Protein AF-A0A835TU26-F1 (afdb_monomer_lite)

Structure (mmCIF, N/CA/C/O backbone):
data_AF-A0A835TU26-F1
#
_entry.id   AF-A0A835TU26-F1
#
loop_
_atom_site.group_PDB
_atom_site.id
_atom_site.type_symbol
_atom_site.label_atom_id
_atom_site.label_alt_id
_atom_site.label_comp_id
_atom_site.label_asym_id
_atom_site.label_entity_id
_atom_site.label_seq_id
_atom_site.pdbx_PDB_ins_code
_atom_site.Cartn_x
_atom_site.Cartn_y
_atom_site.Cartn_z
_atom_site.occupancy
_atom_site.B_iso_or_equiv
_atom_site.auth_seq_id
_atom_site.auth_comp_id
_atom_site.auth_asym_id
_atom_site.auth_atom_id
_atom_site.pdbx_PDB_model_num
ATOM 1 N N . MET A 1 1 ? 33.493 -30.243 -26.698 1.00 41.66 1 MET A N 1
ATOM 2 C CA . MET A 1 1 ? 32.830 -29.421 -27.739 1.00 41.66 1 MET A CA 1
ATOM 3 C C . MET A 1 1 ? 31.837 -28.449 -27.093 1.00 41.66 1 MET A C 1
ATOM 5 O O . MET A 1 1 ? 30.679 -28.797 -26.899 1.00 41.66 1 MET A O 1
ATOM 9 N N . ALA A 1 2 ? 32.273 -27.251 -26.690 1.00 58.66 2 ALA A N 1
ATOM 10 C CA . ALA A 1 2 ? 31.376 -26.255 -26.093 1.00 58.66 2 ALA A CA 1
ATOM 11 C C . ALA A 1 2 ? 30.561 -25.555 -27.196 1.00 58.66 2 ALA A C 1
ATOM 13 O O . ALA A 1 2 ? 31.125 -24.883 -28.060 1.00 58.66 2 ALA A O 1
ATOM 14 N N . ARG A 1 3 ? 29.232 -25.719 -27.195 1.00 65.50 3 ARG A N 1
ATOM 15 C CA . ARG A 1 3 ? 28.338 -25.015 -28.130 1.00 65.50 3 ARG A CA 1
ATOM 16 C C . ARG A 1 3 ? 28.456 -23.501 -27.908 1.00 65.50 3 ARG A C 1
ATOM 18 O O . ARG A 1 3 ? 28.085 -23.002 -26.846 1.00 65.50 3 ARG A O 1
ATOM 25 N N . LYS A 1 4 ? 28.945 -22.764 -28.913 1.00 71.00 4 LYS A N 1
ATOM 26 C CA . LYS A 1 4 ? 28.945 -21.292 -28.907 1.00 71.00 4 LYS A CA 1
ATOM 27 C C . LYS A 1 4 ? 27.489 -20.809 -28.854 1.00 71.00 4 LYS A C 1
ATOM 29 O O . LYS A 1 4 ? 26.691 -21.159 -29.721 1.00 71.00 4 LYS A O 1
ATOM 34 N N . LYS A 1 5 ? 27.121 -20.048 -27.814 1.00 73.06 5 LYS A N 1
ATOM 35 C CA . LYS A 1 5 ? 25.770 -19.475 -27.680 1.00 73.06 5 LYS A CA 1
ATOM 36 C C . LYS A 1 5 ? 25.505 -18.555 -28.875 1.00 73.06 5 LYS A C 1
ATOM 38 O O . LYS A 1 5 ? 26.261 -17.615 -29.101 1.00 73.06 5 LYS A O 1
ATOM 43 N N . LEU A 1 6 ? 24.438 -18.831 -29.626 1.00 80.38 6 LEU A N 1
ATOM 44 C CA . LEU A 1 6 ? 24.040 -18.027 -30.781 1.00 80.38 6 LEU A CA 1
ATOM 45 C C . LEU A 1 6 ? 23.721 -16.595 -30.317 1.00 80.38 6 LEU A C 1
ATOM 47 O O . LEU A 1 6 ? 22.876 -16.405 -29.438 1.00 80.38 6 LEU A O 1
ATOM 51 N N . HIS A 1 7 ? 24.399 -15.593 -30.875 1.00 80.94 7 HIS A N 1
ATOM 52 C CA . HIS A 1 7 ? 24.155 -14.192 -30.537 1.00 80.94 7 HIS A CA 1
ATOM 53 C C . HIS A 1 7 ? 22.779 -13.760 -31.071 1.00 80.94 7 HIS A C 1
ATOM 55 O O . HIS A 1 7 ? 22.515 -13.851 -32.267 1.00 80.94 7 HIS A O 1
ATOM 61 N N . ARG A 1 8 ? 21.877 -13.322 -30.179 1.00 88.25 8 ARG A N 1
ATOM 62 C CA . ARG A 1 8 ? 20.495 -12.914 -30.505 1.00 88.25 8 ARG A CA 1
ATOM 63 C C . ARG A 1 8 ? 20.279 -11.434 -30.155 1.00 88.25 8 ARG A C 1
ATOM 65 O O . ARG A 1 8 ? 19.696 -11.143 -29.106 1.00 88.25 8 ARG A O 1
ATOM 72 N N . PRO A 1 9 ? 20.734 -10.491 -30.999 1.00 90.00 9 PRO A N 1
ATOM 73 C CA . PRO A 1 9 ? 20.736 -9.062 -30.673 1.00 90.00 9 PRO A CA 1
ATOM 74 C C . PRO A 1 9 ? 19.320 -8.509 -30.460 1.00 90.00 9 PRO A C 1
ATOM 76 O O . PRO A 1 9 ? 19.082 -7.749 -29.523 1.00 90.00 9 PRO A O 1
ATOM 79 N N . ILE A 1 10 ? 18.350 -8.974 -31.255 1.00 92.38 10 ILE A N 1
ATOM 80 C CA . ILE A 1 10 ? 16.941 -8.565 -31.154 1.00 92.38 10 ILE A CA 1
ATOM 81 C C . ILE A 1 10 ? 16.341 -8.980 -29.804 1.00 92.38 10 ILE A C 1
ATOM 83 O O . ILE A 1 10 ? 15.660 -8.189 -29.158 1.00 92.38 10 ILE A O 1
ATOM 87 N N . ALA A 1 11 ? 16.631 -10.196 -29.330 1.00 92.75 11 ALA A N 1
ATOM 88 C CA . ALA A 1 11 ? 16.129 -10.675 -28.043 1.00 92.75 11 ALA A CA 1
ATOM 89 C C . ALA A 1 11 ? 16.711 -9.871 -26.868 1.00 92.75 11 ALA A C 1
ATOM 91 O O . ALA A 1 11 ? 15.988 -9.541 -25.926 1.00 92.75 11 ALA A O 1
ATOM 92 N N . ALA A 1 12 ? 17.997 -9.515 -26.940 1.00 91.19 12 ALA A N 1
ATOM 93 C CA . ALA A 1 12 ? 18.642 -8.671 -25.938 1.00 91.19 12 ALA A CA 1
ATOM 94 C C . ALA A 1 12 ? 18.047 -7.252 -25.922 1.00 91.19 12 ALA A C 1
ATOM 96 O O . ALA A 1 12 ? 17.758 -6.719 -24.849 1.00 91.19 12 ALA A O 1
ATOM 97 N N . MET A 1 13 ? 17.802 -6.665 -27.097 1.00 95.44 13 MET A N 1
ATOM 98 C CA . MET A 1 13 ? 17.157 -5.356 -27.221 1.00 95.44 13 MET A CA 1
ATOM 99 C C . MET A 1 13 ? 15.717 -5.380 -26.690 1.00 95.44 13 MET A C 1
ATOM 101 O O . MET A 1 13 ? 15.336 -4.534 -25.883 1.00 95.44 13 MET A O 1
ATOM 105 N N . ALA A 1 14 ? 14.928 -6.391 -27.066 1.00 95.75 14 ALA A N 1
ATOM 106 C CA . ALA A 1 14 ? 13.556 -6.552 -26.592 1.00 95.75 14 ALA A CA 1
ATOM 107 C C . ALA A 1 14 ? 13.482 -6.693 -25.063 1.00 95.75 14 ALA A C 1
ATOM 109 O O . ALA A 1 14 ? 12.584 -6.127 -24.438 1.00 95.75 14 ALA A O 1
ATOM 110 N N . LYS A 1 15 ? 14.440 -7.401 -24.449 1.00 94.44 15 LYS A N 1
ATOM 111 C CA . LYS A 1 15 ? 14.551 -7.503 -22.988 1.00 94.44 15 LYS A CA 1
ATOM 112 C C . LYS A 1 15 ? 14.759 -6.126 -22.346 1.00 94.44 15 LYS A C 1
ATOM 114 O O . LYS A 1 15 ? 13.978 -5.760 -21.471 1.00 94.44 15 LYS A O 1
ATOM 119 N N . LYS A 1 16 ? 15.720 -5.339 -22.845 1.00 95.44 16 LYS A N 1
ATOM 120 C CA . LYS A 1 16 ? 15.989 -3.975 -22.349 1.00 95.44 16 LYS A CA 1
ATOM 121 C C . LYS A 1 16 ? 14.758 -3.071 -22.444 1.00 95.44 16 LYS A C 1
ATOM 123 O O . LYS A 1 16 ? 14.439 -2.362 -21.495 1.00 95.44 16 LYS A O 1
ATOM 128 N N . ILE A 1 17 ? 14.036 -3.122 -23.566 1.00 95.88 17 ILE A N 1
ATOM 129 C CA . ILE A 1 17 ? 12.828 -2.306 -23.770 1.00 95.88 17 ILE A CA 1
ATOM 130 C C . ILE A 1 17 ? 11.719 -2.706 -22.787 1.00 95.88 17 ILE A C 1
ATOM 132 O O . ILE A 1 17 ? 11.074 -1.831 -22.212 1.00 95.88 17 ILE A O 1
ATOM 136 N N . ARG A 1 18 ? 11.494 -4.010 -22.566 1.00 95.06 18 ARG A N 1
ATOM 137 C CA . ARG A 1 18 ? 10.490 -4.489 -21.598 1.00 95.06 18 ARG A CA 1
ATOM 138 C C . ARG A 1 18 ? 10.826 -4.062 -20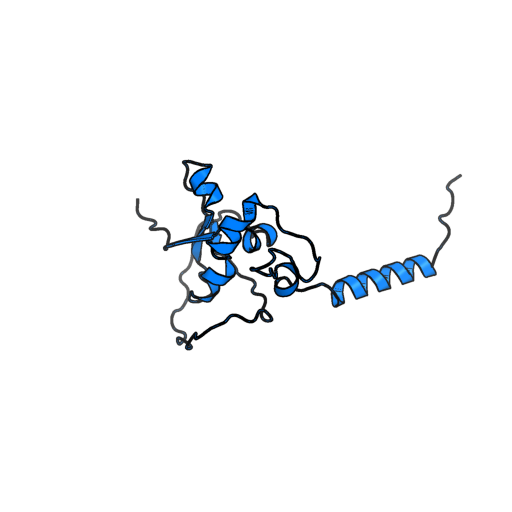.176 1.00 95.06 18 ARG A C 1
ATOM 140 O O . ARG A 1 18 ? 9.930 -3.631 -19.465 1.00 95.06 18 ARG A O 1
ATOM 147 N N . GLU A 1 19 ? 12.092 -4.151 -19.781 1.00 95.19 19 GLU A N 1
ATOM 148 C CA . GLU A 1 19 ? 12.557 -3.715 -18.459 1.00 95.19 19 GLU A CA 1
ATOM 149 C C . GLU A 1 19 ? 12.388 -2.203 -18.279 1.00 95.19 19 GLU A C 1
ATOM 151 O O . GLU A 1 19 ? 11.846 -1.761 -17.268 1.00 95.19 19 GLU A O 1
ATOM 156 N N . TYR A 1 20 ? 12.757 -1.412 -19.290 1.00 95.44 20 TYR A N 1
ATOM 157 C CA . TYR A 1 20 ? 12.562 0.036 -19.274 1.00 95.44 20 TYR A CA 1
ATOM 158 C C . TYR A 1 20 ? 11.080 0.418 -19.136 1.00 95.44 20 TYR A C 1
ATOM 160 O O . TYR A 1 20 ? 10.726 1.226 -18.275 1.00 95.44 20 TYR A O 1
ATOM 168 N N . ARG A 1 21 ? 10.199 -0.206 -19.930 1.00 94.69 21 ARG A N 1
ATOM 169 C CA . ARG A 1 21 ? 8.746 0.002 -19.828 1.00 94.69 21 ARG A CA 1
ATOM 170 C C . ARG A 1 21 ? 8.204 -0.457 -18.478 1.00 94.69 21 ARG A C 1
ATOM 172 O O . ARG A 1 21 ? 7.464 0.280 -17.852 1.00 94.69 21 ARG A O 1
ATOM 179 N N . ALA A 1 22 ? 8.633 -1.612 -17.972 1.00 91.88 22 ALA A N 1
ATOM 180 C CA . ALA A 1 22 ? 8.201 -2.114 -16.669 1.00 91.88 22 ALA A CA 1
ATOM 181 C C . ALA A 1 22 ? 8.603 -1.192 -15.506 1.00 91.88 22 ALA A C 1
ATOM 183 O O . ALA A 1 22 ? 7.883 -1.125 -14.512 1.00 91.88 22 ALA A O 1
ATOM 184 N N . LEU A 1 23 ? 9.732 -0.483 -15.614 1.00 91.12 23 LEU A N 1
ATOM 185 C CA . LEU A 1 23 ? 10.139 0.522 -14.632 1.00 91.12 23 LEU A CA 1
ATOM 186 C C . LEU A 1 23 ? 9.306 1.802 -14.743 1.00 91.12 23 LEU A C 1
ATOM 188 O O . LEU A 1 23 ? 8.886 2.338 -13.716 1.00 91.12 23 LEU A O 1
ATOM 192 N N . LYS A 1 24 ? 9.071 2.288 -15.966 1.00 90.31 24 LYS A N 1
ATOM 193 C CA . LYS A 1 24 ? 8.351 3.545 -16.215 1.00 90.31 24 LYS A CA 1
ATOM 194 C C . LYS A 1 24 ? 6.848 3.419 -15.956 1.00 90.31 24 LYS A C 1
ATOM 196 O O . LYS A 1 24 ? 6.272 4.272 -15.289 1.00 90.31 24 LYS A O 1
ATOM 201 N N . ASP A 1 25 ? 6.257 2.323 -16.414 1.00 88.50 25 ASP A N 1
ATOM 202 C CA . ASP A 1 25 ? 4.824 2.028 -16.333 1.00 88.50 25 ASP A CA 1
ATOM 203 C C . ASP A 1 25 ? 4.475 1.240 -15.060 1.00 88.50 25 ASP A C 1
ATOM 205 O O . ASP A 1 25 ? 3.399 0.648 -14.953 1.00 88.50 25 ASP A O 1
ATOM 209 N N . ARG A 1 26 ? 5.388 1.193 -14.076 1.00 86.12 26 ARG A N 1
ATOM 210 C CA . ARG A 1 26 ? 5.136 0.517 -12.804 1.00 86.12 26 ARG A CA 1
ATOM 211 C C . ARG A 1 26 ? 3.949 1.194 -12.105 1.00 86.12 26 ARG A C 1
ATOM 213 O O . ARG A 1 26 ? 4.071 2.363 -11.727 1.00 86.12 26 ARG A O 1
ATOM 220 N N . PRO A 1 27 ? 2.836 0.474 -11.866 1.00 86.94 27 PRO A N 1
ATOM 221 C CA . PRO A 1 27 ? 1.683 1.058 -11.201 1.00 86.94 27 PRO A CA 1
ATOM 222 C C . PRO A 1 27 ? 2.071 1.466 -9.777 1.00 86.94 27 PRO A C 1
ATOM 224 O O . PRO A 1 27 ? 2.815 0.750 -9.095 1.00 86.94 27 PRO A O 1
ATOM 227 N N . ARG A 1 28 ? 1.592 2.634 -9.346 1.00 85.69 28 ARG A N 1
ATOM 228 C CA . ARG A 1 28 ? 1.845 3.174 -7.999 1.00 85.69 28 ARG A CA 1
ATOM 229 C C . ARG A 1 28 ? 1.096 2.362 -6.948 1.00 85.69 28 ARG A C 1
ATOM 231 O O . ARG A 1 28 ? 0.142 1.658 -7.285 1.00 85.69 28 ARG A O 1
ATOM 238 N N . ASP A 1 29 ? 1.505 2.448 -5.689 1.00 82.62 29 ASP A N 1
ATOM 239 C CA . ASP A 1 29 ? 0.878 1.645 -4.642 1.00 82.62 29 ASP A CA 1
ATOM 240 C C . ASP A 1 29 ? -0.576 2.107 -4.415 1.00 82.62 29 ASP A C 1
ATOM 242 O O . ASP A 1 29 ? -1.468 1.260 -4.336 1.00 82.62 29 ASP A O 1
ATOM 246 N N . SER A 1 30 ? -0.869 3.408 -4.557 1.00 81.50 30 SER A N 1
ATOM 247 C CA . SER A 1 30 ? -2.252 3.929 -4.599 1.00 81.50 30 SER A CA 1
ATOM 248 C C . SER A 1 30 ? -3.153 3.223 -5.630 1.00 81.50 30 SER A C 1
ATOM 250 O O . SER A 1 30 ? -4.282 2.844 -5.320 1.00 81.50 30 SER A O 1
ATOM 252 N N . GLN A 1 31 ? -2.647 2.972 -6.841 1.00 85.12 31 GLN A N 1
ATOM 253 C CA . GLN A 1 31 ? -3.384 2.291 -7.914 1.00 85.12 31 GLN A CA 1
ATOM 254 C C . GLN A 1 31 ? -3.470 0.778 -7.691 1.00 85.12 31 GLN A C 1
ATOM 256 O O . GLN A 1 31 ? -4.507 0.159 -7.938 1.00 85.12 31 GLN A O 1
ATOM 261 N N . ARG A 1 32 ? -2.378 0.161 -7.223 1.00 84.94 32 ARG A N 1
ATOM 262 C CA . ARG A 1 32 ? -2.309 -1.287 -6.966 1.00 84.94 32 ARG A CA 1
ATOM 263 C C . ARG A 1 32 ? -3.238 -1.697 -5.834 1.00 84.94 32 ARG A C 1
ATOM 265 O O . ARG A 1 32 ? -3.848 -2.770 -5.891 1.00 84.94 32 ARG A O 1
ATOM 272 N N . PHE A 1 33 ? -3.340 -0.852 -4.815 1.00 83.38 33 PHE A N 1
ATOM 273 C CA . PHE A 1 33 ? -4.067 -1.162 -3.598 1.00 83.38 33 PHE A CA 1
ATO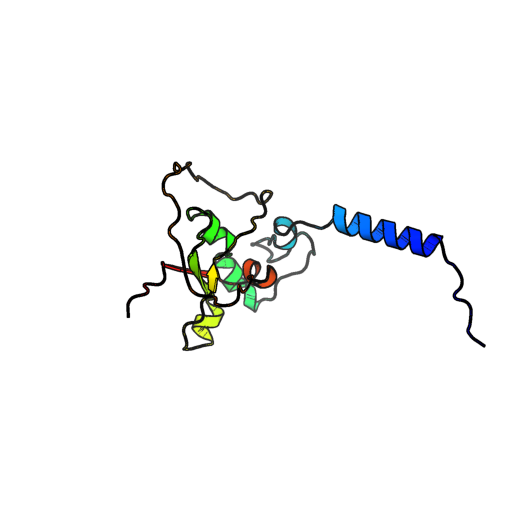M 274 C C . PHE A 1 33 ? -5.421 -0.467 -3.481 1.00 83.38 33 PHE A C 1
ATOM 276 O O . PHE A 1 33 ? -6.121 -0.687 -2.491 1.00 83.38 33 PHE A O 1
ATOM 283 N N . ALA A 1 34 ? -5.852 0.290 -4.489 1.00 86.12 34 ALA A N 1
ATOM 284 C CA . ALA A 1 34 ? -7.230 0.755 -4.596 1.00 86.12 34 ALA A CA 1
ATOM 285 C C . ALA A 1 34 ? -8.218 -0.425 -4.492 1.00 86.12 34 ALA A C 1
ATOM 287 O O . ALA A 1 34 ? -7.990 -1.512 -5.037 1.00 86.12 34 ALA A O 1
ATOM 288 N N . VAL A 1 35 ? -9.309 -0.216 -3.756 1.00 88.56 35 VAL A N 1
ATOM 289 C CA . VAL A 1 35 ? -10.390 -1.191 -3.572 1.00 88.56 35 VAL A CA 1
ATOM 290 C C . VAL A 1 35 ? -11.711 -0.453 -3.727 1.00 88.56 35 VAL A C 1
ATOM 292 O O . VAL A 1 35 ? -11.905 0.587 -3.106 1.00 88.56 35 VAL A O 1
ATOM 295 N N . ASN A 1 36 ? -12.612 -0.997 -4.542 1.00 89.38 36 ASN A N 1
ATOM 296 C CA . ASN A 1 36 ? -14.002 -0.565 -4.571 1.00 89.38 36 ASN A CA 1
ATOM 297 C C . ASN A 1 36 ? -14.755 -1.262 -3.422 1.00 89.38 36 ASN A C 1
ATOM 299 O O . ASN A 1 36 ? -14.828 -2.491 -3.397 1.00 89.38 36 ASN A O 1
ATOM 303 N N . TYR A 1 37 ? -15.295 -0.484 -2.483 1.00 86.75 37 TYR A N 1
ATOM 304 C CA . TYR A 1 37 ? -15.949 -0.978 -1.264 1.00 86.75 37 TYR A CA 1
ATOM 305 C C . TYR A 1 37 ? -17.342 -1.592 -1.492 1.00 86.75 37 TYR A C 1
ATOM 307 O O . TYR A 1 37 ? -17.794 -2.406 -0.679 1.00 86.75 37 TYR A O 1
ATOM 315 N N . GLU A 1 38 ? -18.006 -1.261 -2.600 1.00 88.81 38 GLU A N 1
ATOM 316 C CA . GLU A 1 38 ? -19.300 -1.844 -2.973 1.00 88.81 38 GLU A CA 1
ATOM 317 C C . GLU A 1 38 ? -19.105 -3.271 -3.492 1.00 88.81 38 GLU A C 1
ATOM 319 O O . GLU A 1 38 ? -19.722 -4.222 -3.016 1.00 88.81 38 GLU A O 1
ATOM 324 N N . THR A 1 39 ? -18.178 -3.434 -4.438 1.00 89.56 39 THR A N 1
ATOM 325 C CA . THR A 1 39 ? -17.965 -4.701 -5.157 1.00 89.56 39 THR A CA 1
ATOM 326 C C . THR A 1 39 ? -16.837 -5.565 -4.584 1.00 89.56 39 THR A C 1
ATOM 328 O O . THR A 1 39 ? -16.676 -6.721 -4.988 1.00 89.56 39 THR A O 1
ATOM 331 N N . MET A 1 40 ? -16.036 -5.026 -3.658 1.00 89.69 40 MET A N 1
ATOM 332 C CA . MET A 1 40 ? -14.815 -5.643 -3.113 1.00 89.69 40 MET A CA 1
ATOM 333 C C . MET A 1 40 ? -13.815 -6.072 -4.195 1.00 89.69 40 MET A C 1
ATOM 335 O O . MET A 1 40 ? -13.128 -7.095 -4.079 1.00 89.69 40 MET A O 1
ATOM 339 N N . ARG A 1 41 ? -13.736 -5.290 -5.278 1.00 90.88 41 ARG A N 1
ATOM 340 C CA . ARG A 1 41 ? -12.839 -5.518 -6.420 1.00 90.88 41 ARG A CA 1
ATOM 341 C C . ARG A 1 41 ? -11.706 -4.508 -6.450 1.00 90.88 41 ARG A C 1
ATOM 343 O O . ARG A 1 41 ? -11.882 -3.336 -6.123 1.00 90.88 41 ARG A O 1
ATOM 350 N N . ARG A 1 42 ? -10.539 -4.965 -6.904 1.00 89.50 42 ARG A N 1
ATOM 351 C CA . ARG A 1 42 ? -9.415 -4.085 -7.241 1.00 89.50 42 ARG A CA 1
ATOM 352 C C . ARG A 1 42 ? -9.599 -3.574 -8.671 1.00 89.50 42 ARG A C 1
ATOM 354 O O . ARG A 1 42 ? -9.632 -4.415 -9.564 1.00 89.50 42 ARG A O 1
ATOM 361 N N . PRO A 1 43 ? -9.673 -2.259 -8.931 1.00 89.94 43 PRO A N 1
ATOM 362 C CA . PRO A 1 43 ? -9.931 -1.739 -10.275 1.00 89.94 43 PRO A CA 1
ATOM 363 C C . PRO A 1 43 ? -8.797 -2.059 -11.261 1.00 89.94 43 PRO A C 1
ATOM 365 O O . PRO A 1 43 ? -9.059 -2.360 -12.420 1.00 89.94 43 PRO A O 1
ATOM 368 N N . LEU A 1 44 ? -7.541 -2.088 -10.799 1.00 88.94 44 LEU A N 1
ATOM 369 C CA . LEU A 1 44 ? -6.392 -2.394 -11.656 1.00 88.94 44 LEU A CA 1
ATOM 370 C C . LEU A 1 44 ? -6.384 -3.852 -12.143 1.00 88.94 44 LEU A C 1
ATOM 372 O O . LEU A 1 44 ? -6.151 -4.123 -13.313 1.00 88.94 44 LEU A O 1
ATOM 376 N N . THR A 1 45 ? -6.601 -4.810 -11.238 1.00 88.75 45 THR A N 1
ATOM 377 C CA . THR A 1 45 ? -6.508 -6.250 -11.560 1.00 88.75 45 THR A CA 1
ATOM 378 C C . THR A 1 45 ? -7.873 -6.882 -11.839 1.00 88.75 45 THR A C 1
ATOM 380 O O . THR A 1 45 ? -7.940 -8.037 -12.242 1.00 88.75 45 THR A O 1
ATOM 383 N N . GLN A 1 46 ? -8.967 -6.177 -11.546 1.00 89.50 46 GLN A N 1
ATOM 384 C CA . GLN A 1 46 ? -10.358 -6.650 -11.598 1.00 89.50 46 GLN A CA 1
ATOM 385 C C . GLN A 1 46 ? -10.662 -7.891 -10.734 1.00 89.50 46 GLN A C 1
ATOM 387 O O . GLN A 1 46 ? -11.775 -8.426 -10.759 1.00 89.50 46 GLN A O 1
ATOM 392 N N . LYS A 1 47 ? -9.701 -8.330 -9.913 1.00 90.62 47 LYS A N 1
ATOM 393 C CA . LYS A 1 47 ? -9.835 -9.455 -8.982 1.00 90.62 47 LYS A CA 1
ATOM 394 C C . LYS A 1 47 ? -10.633 -9.044 -7.747 1.00 90.62 47 LYS A C 1
ATOM 396 O O . LYS A 1 47 ? -10.468 -7.935 -7.232 1.00 90.62 47 LYS A O 1
ATOM 401 N N . ARG A 1 48 ? -11.480 -9.960 -7.274 1.00 89.88 48 ARG A N 1
ATOM 402 C CA . ARG A 1 48 ? -12.224 -9.832 -6.013 1.00 89.88 48 ARG A CA 1
ATOM 403 C C . ARG A 1 48 ? -11.335 -10.199 -4.831 1.00 89.88 48 ARG A C 1
ATOM 405 O O . ARG A 1 48 ? -10.481 -11.078 -4.944 1.00 89.88 48 ARG A O 1
ATOM 412 N N . LEU A 1 49 ? -11.545 -9.524 -3.707 1.00 89.94 49 LEU A N 1
ATOM 413 C CA . LEU A 1 49 ? -10.900 -9.872 -2.446 1.00 89.94 49 LEU A CA 1
ATOM 414 C C . LEU A 1 49 ? -11.489 -11.171 -1.870 1.00 89.94 49 LEU A C 1
ATOM 416 O O . LEU A 1 49 ? -12.675 -11.438 -2.085 1.00 89.94 49 LEU A O 1
ATOM 420 N N . PRO A 1 50 ? -10.704 -11.960 -1.112 1.00 90.88 50 PRO A N 1
ATOM 421 C CA . PRO A 1 50 ? -11.222 -13.111 -0.377 1.00 90.88 50 PRO A CA 1
ATOM 422 C C . PRO A 1 50 ? -12.321 -12.691 0.602 1.00 90.88 50 PRO A C 1
ATOM 424 O O . PRO A 1 50 ? -12.168 -11.683 1.287 1.00 90.88 50 PRO A O 1
ATOM 427 N N . VAL A 1 51 ? -13.391 -13.485 0.709 1.00 89.19 51 VAL A N 1
ATOM 428 C CA . VAL A 1 51 ? -14.583 -13.148 1.515 1.00 89.19 51 VAL A CA 1
ATOM 429 C C . VAL A 1 51 ? -14.240 -12.861 2.979 1.00 89.19 51 VAL A C 1
ATOM 431 O O . VAL A 1 51 ? -14.721 -11.883 3.537 1.00 89.19 51 VAL A O 1
ATOM 434 N N . ARG A 1 52 ? -13.326 -13.639 3.577 1.00 86.69 52 ARG A N 1
ATOM 435 C CA . ARG A 1 52 ? -12.875 -13.438 4.968 1.00 86.69 52 ARG A CA 1
ATOM 436 C C . ARG A 1 52 ? -12.242 -12.067 5.224 1.00 86.69 52 ARG A C 1
ATOM 438 O O . ARG A 1 52 ? -12.254 -11.603 6.350 1.00 86.69 52 ARG A O 1
ATOM 445 N N . ALA A 1 53 ? -11.693 -11.423 4.195 1.00 86.75 53 ALA A N 1
ATOM 446 C CA . ALA A 1 53 ? -11.064 -10.113 4.331 1.00 86.75 53 ALA A CA 1
ATOM 447 C C . ALA A 1 53 ? -12.058 -8.948 4.179 1.00 86.75 53 ALA A C 1
ATOM 449 O O . ALA A 1 53 ? -11.670 -7.801 4.374 1.00 86.75 53 ALA A O 1
ATOM 450 N N . TRP A 1 54 ? -13.315 -9.195 3.787 1.00 88.44 54 TRP A N 1
ATOM 451 C CA . TRP A 1 54 ? -14.265 -8.115 3.490 1.00 88.44 54 TRP A CA 1
ATOM 452 C C . TRP A 1 54 ? -14.656 -7.321 4.732 1.00 88.44 54 TRP A C 1
ATOM 454 O O . TRP A 1 54 ? -14.794 -6.103 4.651 1.00 88.44 54 TRP A O 1
ATOM 464 N N . GLU A 1 55 ? -14.821 -8.004 5.862 1.00 87.75 55 GLU A N 1
ATOM 465 C CA . GLU A 1 55 ? -15.186 -7.374 7.129 1.00 87.75 55 GLU A CA 1
ATOM 466 C C . GLU A 1 55 ? -14.080 -6.430 7.613 1.00 87.75 55 GLU A C 1
ATOM 468 O O . GLU A 1 55 ? -14.332 -5.252 7.861 1.00 87.75 55 GLU A O 1
ATOM 473 N N . ASP A 1 56 ? -12.833 -6.905 7.627 1.00 86.88 56 ASP A N 1
ATOM 474 C CA . ASP A 1 56 ? -11.683 -6.085 8.011 1.00 86.88 56 ASP A CA 1
ATOM 475 C C . ASP A 1 56 ? -11.472 -4.905 7.053 1.00 86.88 56 ASP A C 1
ATOM 477 O O . ASP A 1 56 ? -11.167 -3.802 7.493 1.00 86.88 56 ASP A O 1
ATOM 481 N N . VAL A 1 57 ? -11.680 -5.088 5.746 1.00 85.75 57 VAL A N 1
ATOM 482 C CA . VAL A 1 57 ? -11.525 -4.001 4.763 1.00 85.75 57 VAL A CA 1
ATOM 483 C C . VAL A 1 57 ? -12.563 -2.890 4.948 1.00 85.75 57 VAL A C 1
ATOM 485 O O . VAL A 1 57 ? -12.274 -1.745 4.600 1.00 85.75 57 VAL A O 1
ATOM 488 N N . ARG A 1 58 ? -13.756 -3.200 5.470 1.00 86.19 58 ARG A N 1
ATOM 489 C CA . ARG A 1 58 ? -14.804 -2.200 5.743 1.00 86.19 58 ARG A CA 1
ATOM 490 C C . ARG A 1 58 ? -14.618 -1.502 7.082 1.00 86.19 58 ARG A C 1
ATOM 492 O O . ARG A 1 58 ? -14.848 -0.300 7.163 1.00 86.19 58 ARG A O 1
ATOM 499 N N . ASN A 1 59 ? -14.230 -2.254 8.107 1.00 85.88 59 ASN A N 1
ATOM 500 C CA . ASN A 1 59 ? -14.261 -1.775 9.486 1.00 85.88 59 ASN A CA 1
ATOM 501 C C . ASN A 1 59 ? -12.920 -1.199 9.952 1.00 85.88 59 ASN A C 1
ATOM 503 O O . ASN A 1 59 ? -12.887 -0.365 10.856 1.00 85.88 59 ASN A O 1
ATOM 507 N N . GLU A 1 60 ? -11.811 -1.638 9.360 1.00 85.56 60 GLU A N 1
ATOM 508 C CA . GLU A 1 60 ? -10.471 -1.333 9.850 1.00 85.56 60 GLU A CA 1
ATOM 509 C C . GLU A 1 60 ? -9.742 -0.359 8.918 1.00 85.56 60 GLU A C 1
ATOM 511 O O . GLU A 1 60 ? -9.930 -0.334 7.699 1.00 85.56 60 GLU A O 1
ATOM 516 N N . ASN A 1 61 ? -8.865 0.460 9.500 1.00 82.56 61 ASN A N 1
ATOM 517 C CA . ASN A 1 61 ? -8.113 1.457 8.750 1.00 82.56 61 ASN A CA 1
ATOM 518 C C . ASN A 1 61 ? -6.797 0.884 8.208 1.00 82.56 61 ASN A C 1
ATOM 520 O O . ASN A 1 61 ? -6.098 0.111 8.869 1.00 82.56 61 ASN A O 1
ATOM 524 N N . ARG A 1 62 ? -6.408 1.345 7.014 1.00 83.50 62 ARG A N 1
ATOM 525 C CA . ARG A 1 62 ? -5.062 1.106 6.472 1.00 83.50 62 ARG A CA 1
ATOM 526 C C . ARG A 1 62 ? -4.022 1.849 7.305 1.00 83.50 62 ARG A C 1
ATOM 528 O O . ARG A 1 62 ? -4.302 2.939 7.806 1.00 83.50 62 ARG A O 1
ATOM 535 N N . LEU A 1 63 ? -2.795 1.324 7.359 1.00 83.06 63 LEU A N 1
ATOM 536 C CA . LEU A 1 63 ? -1.707 1.939 8.124 1.00 83.06 63 LEU A CA 1
ATOM 537 C C . LEU A 1 63 ? -1.510 3.407 7.734 1.00 83.06 63 LEU A C 1
ATOM 539 O O . LEU A 1 63 ? -1.558 4.286 8.584 1.00 83.06 63 LEU A O 1
ATOM 543 N N . PHE A 1 64 ? -1.371 3.691 6.438 1.00 79.25 64 PHE A N 1
ATOM 544 C CA . PHE A 1 64 ? -1.164 5.059 5.963 1.00 79.25 64 PHE A CA 1
ATOM 545 C C . PHE A 1 64 ? -2.335 5.994 6.281 1.00 79.25 64 PHE A C 1
ATOM 547 O O . PHE A 1 64 ? -2.095 7.141 6.638 1.00 79.25 64 PHE A O 1
ATOM 554 N N . ALA A 1 65 ? -3.583 5.516 6.248 1.00 81.94 65 ALA A N 1
ATOM 555 C CA . ALA A 1 65 ? -4.739 6.334 6.623 1.00 81.94 65 ALA A CA 1
ATOM 556 C C . ALA A 1 65 ? -4.687 6.771 8.101 1.00 81.94 65 ALA A C 1
ATOM 558 O O . ALA A 1 65 ? -5.093 7.887 8.428 1.00 81.94 65 ALA A O 1
ATOM 559 N N . LEU A 1 66 ? -4.137 5.927 8.984 1.00 83.31 66 LEU A N 1
ATOM 560 C CA . LEU A 1 66 ? -3.887 6.271 10.387 1.00 83.31 66 LEU A CA 1
ATOM 561 C C . LEU A 1 66 ? -2.705 7.234 10.541 1.00 83.31 66 LEU A C 1
ATOM 563 O O . LEU A 1 66 ? -2.790 8.204 11.294 1.00 83.31 66 LEU A O 1
ATOM 567 N N . LEU A 1 67 ? -1.610 6.984 9.820 1.00 84.06 67 LEU A N 1
ATOM 568 C CA . LEU A 1 67 ? -0.383 7.775 9.932 1.00 84.06 67 LEU A CA 1
ATOM 569 C C . LEU A 1 67 ? -0.519 9.179 9.339 1.00 84.06 67 LEU A C 1
ATOM 571 O O . LEU A 1 67 ? 0.043 10.114 9.901 1.00 84.06 67 LEU A O 1
ATOM 575 N N . CYS A 1 68 ? -1.290 9.362 8.264 1.00 82.31 68 CYS A N 1
ATOM 576 C CA . CYS A 1 68 ? -1.512 10.676 7.646 1.00 82.31 68 CYS A CA 1
ATOM 577 C C . CYS A 1 68 ? -2.179 11.686 8.592 1.00 82.31 68 CYS A C 1
ATOM 579 O O . CYS A 1 68 ? -2.020 12.888 8.408 1.00 82.31 68 CYS A O 1
ATOM 581 N N . ARG A 1 69 ? -2.908 11.214 9.611 1.00 82.50 69 ARG A N 1
ATOM 582 C CA . ARG A 1 69 ? -3.549 12.075 10.618 1.00 82.50 69 ARG A CA 1
ATOM 583 C C . ARG A 1 69 ? -2.596 12.500 11.740 1.00 82.50 69 ARG A C 1
ATOM 585 O O . ARG A 1 69 ? -2.968 13.327 12.565 1.00 82.50 69 ARG A O 1
ATOM 592 N N . GLN A 1 70 ? -1.396 11.9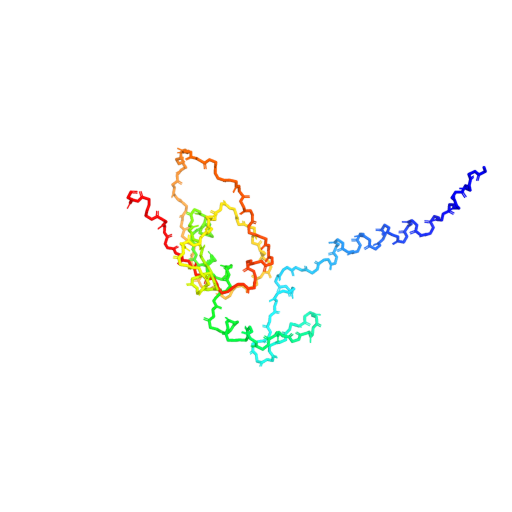24 11.804 1.00 82.94 70 GLN A N 1
ATOM 593 C CA . GLN A 1 70 ? -0.419 12.170 12.862 1.00 82.94 70 GLN A CA 1
ATOM 594 C C . GLN A 1 70 ? 0.687 13.131 12.395 1.00 82.94 70 GLN A C 1
ATOM 596 O O . GLN A 1 70 ? 1.110 13.076 11.235 1.00 82.94 70 GLN A O 1
ATOM 601 N N . PRO A 1 71 ? 1.251 13.956 13.297 1.00 81.00 71 PRO A N 1
ATOM 602 C CA . PRO A 1 71 ? 2.432 14.754 12.988 1.00 81.00 71 PRO A CA 1
ATOM 603 C C . PRO A 1 71 ? 3.596 13.862 12.537 1.00 81.00 71 PRO A C 1
ATOM 605 O O . PRO A 1 71 ? 3.855 12.817 13.139 1.00 81.00 71 PRO A O 1
ATOM 608 N N . ARG A 1 72 ? 4.313 14.275 11.482 1.00 79.38 72 ARG A N 1
ATOM 609 C CA . ARG A 1 72 ? 5.467 13.540 10.918 1.00 79.38 72 ARG A CA 1
ATOM 610 C C . ARG A 1 72 ? 5.159 12.062 10.608 1.00 79.38 72 ARG A C 1
ATOM 612 O O . ARG A 1 72 ? 6.020 11.207 10.796 1.00 79.38 72 ARG A O 1
ATOM 619 N N . PHE A 1 73 ? 3.935 11.754 10.166 1.00 79.50 73 PHE A N 1
ATOM 620 C CA . PHE A 1 73 ? 3.472 10.390 9.865 1.00 79.50 73 PHE A CA 1
ATOM 621 C C . PHE A 1 73 ? 3.632 9.393 11.026 1.00 79.50 73 PHE A C 1
ATOM 623 O O . PHE A 1 73 ? 3.797 8.195 10.801 1.00 79.50 73 PHE A O 1
ATOM 630 N N . GLY A 1 74 ? 3.620 9.872 12.275 1.00 79.50 74 GLY A N 1
ATOM 631 C CA . GLY A 1 74 ? 3.716 9.008 13.452 1.00 79.50 74 GLY A CA 1
ATOM 632 C C . GLY A 1 74 ? 5.063 8.295 13.615 1.00 79.50 74 GLY A C 1
ATOM 633 O O . GLY A 1 74 ? 5.112 7.252 14.264 1.00 79.50 74 GLY A O 1
ATOM 634 N N . VAL A 1 75 ? 6.155 8.826 13.050 1.00 84.38 75 VAL A N 1
ATOM 635 C CA . VAL A 1 75 ? 7.512 8.311 13.312 1.00 84.38 75 VAL A CA 1
ATOM 636 C C . VAL A 1 75 ? 7.793 8.326 14.821 1.00 84.38 75 VAL A C 1
ATOM 638 O O . VAL A 1 75 ? 7.539 9.320 15.498 1.00 84.38 75 VAL A O 1
ATOM 641 N N . GLY A 1 76 ? 8.295 7.208 15.344 1.00 83.19 76 GLY A N 1
ATOM 642 C CA . GLY A 1 76 ? 8.527 6.947 16.766 1.00 83.19 76 GLY A CA 1
ATOM 643 C C . GLY A 1 76 ? 7.353 6.284 17.492 1.00 83.19 76 GLY A C 1
ATOM 644 O O . GLY A 1 76 ? 7.511 5.881 18.641 1.00 83.19 76 GLY A O 1
ATOM 645 N N . ARG A 1 77 ? 6.184 6.138 16.853 1.00 83.81 77 ARG A N 1
ATOM 646 C CA . ARG A 1 77 ? 5.024 5.462 17.457 1.00 83.81 77 ARG A CA 1
ATOM 647 C C . ARG A 1 77 ? 5.028 3.962 17.210 1.00 83.81 77 ARG A C 1
ATOM 649 O O . ARG A 1 77 ? 5.656 3.473 16.267 1.00 83.81 77 ARG A O 1
ATOM 656 N N . THR A 1 78 ? 4.280 3.254 18.052 1.00 85.69 78 THR A N 1
ATOM 657 C CA . THR A 1 78 ? 4.047 1.821 17.907 1.00 85.69 78 THR A CA 1
ATOM 658 C C . THR A 1 78 ? 2.737 1.545 17.177 1.00 85.69 78 THR A C 1
ATOM 660 O O . THR A 1 78 ? 1.722 2.214 17.369 1.00 85.69 78 THR A O 1
ATOM 663 N N . VAL A 1 79 ? 2.749 0.551 16.300 1.00 85.06 79 VAL A N 1
ATOM 664 C CA . VAL A 1 79 ? 1.555 0.075 15.600 1.00 85.06 79 VAL A CA 1
ATOM 665 C C . VAL A 1 79 ? 1.421 -1.426 15.768 1.00 85.06 79 VAL A C 1
ATOM 667 O O . VAL A 1 79 ? 2.410 -2.156 15.767 1.00 85.06 79 VAL A O 1
ATOM 670 N N . THR A 1 80 ? 0.186 -1.886 15.904 1.00 85.50 80 THR A N 1
ATOM 671 C CA . THR A 1 80 ? -0.154 -3.305 16.000 1.00 85.50 80 THR A CA 1
ATOM 672 C C . THR A 1 80 ? -1.199 -3.675 14.952 1.00 85.50 80 THR A C 1
ATOM 674 O O . THR A 1 80 ? -1.781 -2.808 14.288 1.00 85.50 80 THR A O 1
ATOM 677 N N . ARG A 1 81 ? -1.437 -4.975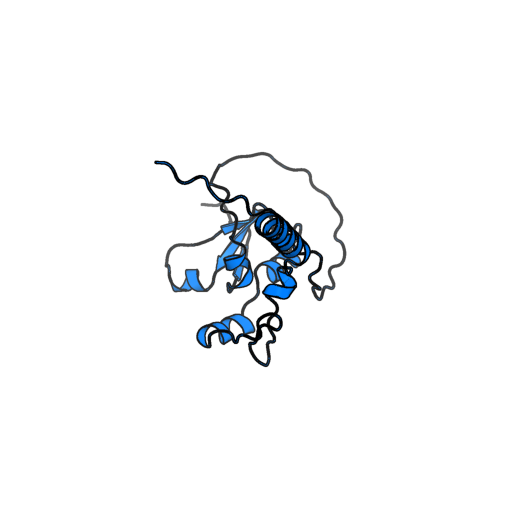 14.788 1.00 82.88 81 ARG A N 1
ATOM 678 C CA . ARG A 1 81 ? -2.464 -5.519 13.899 1.00 82.88 81 ARG A CA 1
ATOM 679 C C . ARG A 1 81 ? -3.503 -6.255 14.720 1.00 82.88 81 ARG A C 1
ATOM 681 O O . ARG A 1 81 ? -3.158 -7.042 15.597 1.00 82.88 81 ARG A O 1
ATOM 688 N N . LYS A 1 82 ? -4.774 -6.082 14.361 1.00 83.81 82 LYS A N 1
ATOM 689 C CA . LYS A 1 82 ? -5.884 -6.829 14.975 1.00 83.81 82 LYS A CA 1
ATOM 690 C C . LYS A 1 82 ? -5.663 -8.341 14.916 1.00 83.81 82 LYS A C 1
ATOM 692 O O . LYS A 1 82 ? -5.883 -9.023 15.904 1.00 83.81 82 LYS A O 1
ATOM 697 N N . SER A 1 83 ? -5.158 -8.847 13.790 1.00 82.12 83 SER A N 1
ATOM 698 C CA . SER A 1 83 ? -4.869 -10.274 13.627 1.00 82.12 83 SER A CA 1
ATOM 699 C C . SER A 1 83 ? -3.847 -10.801 14.634 1.00 82.12 83 SER A C 1
ATOM 701 O O . SER A 1 83 ? -3.917 -11.966 14.987 1.00 82.12 83 SER A O 1
ATOM 703 N N . TRP A 1 84 ? -2.894 -9.976 15.083 1.00 83.94 84 TRP A N 1
ATOM 704 C CA . TRP A 1 84 ? -1.914 -10.397 16.089 1.00 83.94 84 TRP A CA 1
ATOM 705 C C . TRP A 1 84 ? -2.493 -10.367 17.488 1.00 83.94 84 TRP A C 1
ATOM 707 O O . TRP A 1 84 ? -2.288 -11.320 18.220 1.00 83.94 84 TRP A O 1
ATOM 717 N N . LEU A 1 85 ? -3.286 -9.342 17.805 1.00 83.75 85 LEU A N 1
ATOM 718 C CA . LEU A 1 85 ? -4.004 -9.269 19.078 1.00 83.75 85 LEU A CA 1
ATOM 719 C C . LEU A 1 85 ? -4.940 -10.463 19.299 1.00 83.75 85 LEU A C 1
ATOM 721 O O . LEU A 1 85 ? -5.258 -10.784 20.432 1.00 83.75 85 LEU A O 1
ATOM 725 N N . TRP A 1 86 ? -5.434 -11.079 18.222 1.00 81.69 86 TRP A N 1
ATOM 726 C CA . TRP A 1 86 ? -6.310 -12.250 18.302 1.00 81.69 86 TRP A CA 1
ATOM 727 C C . TRP A 1 86 ? -5.565 -13.583 18.236 1.00 81.69 86 TRP A C 1
ATOM 729 O O . TRP A 1 86 ? -6.118 -14.598 18.640 1.00 81.69 86 TRP A O 1
ATOM 739 N N . ALA A 1 87 ? -4.354 -13.605 17.674 1.00 83.31 87 ALA A N 1
ATOM 740 C CA . ALA A 1 87 ? -3.597 -14.836 17.455 1.00 83.31 87 ALA A CA 1
ATOM 741 C C . ALA A 1 87 ? -2.538 -15.096 18.531 1.00 83.31 87 ALA A C 1
ATOM 743 O O . ALA A 1 87 ? -2.112 -16.238 18.692 1.00 83.31 87 ALA A O 1
ATOM 744 N N . HIS A 1 88 ? -2.077 -14.049 19.213 1.00 80.69 88 HIS A N 1
ATOM 745 C CA . HIS A 1 88 ? -0.978 -14.118 20.163 1.00 80.69 88 HIS A CA 1
ATOM 746 C C . HIS A 1 88 ? -1.343 -13.369 21.443 1.00 80.69 88 HIS A C 1
ATOM 748 O O . HIS A 1 88 ? -1.821 -12.237 21.382 1.00 80.69 88 HIS A O 1
ATOM 754 N N . ASP A 1 89 ? -1.058 -13.992 22.585 1.00 77.12 89 ASP A N 1
ATOM 755 C CA . ASP A 1 89 ? -1.223 -13.376 23.905 1.00 77.12 89 ASP A CA 1
ATOM 756 C C . ASP A 1 89 ? -0.106 -12.359 24.205 1.00 77.12 89 ASP A C 1
ATOM 758 O O . ASP A 1 89 ? -0.290 -11.414 24.972 1.00 77.12 89 ASP A O 1
ATOM 762 N N . GLU A 1 90 ? 1.060 -12.518 23.568 1.00 81.19 90 GLU A N 1
ATOM 763 C CA . GLU A 1 90 ? 2.193 -11.604 23.709 1.00 81.19 90 GLU A CA 1
ATOM 764 C C . GLU A 1 90 ? 2.019 -10.325 22.868 1.00 81.19 90 GLU A C 1
ATOM 766 O O . GLU A 1 90 ? 1.564 -10.376 21.715 1.00 81.19 90 GLU A O 1
ATOM 771 N N . PRO A 1 91 ? 2.432 -9.152 23.392 1.00 77.19 91 PRO A N 1
ATOM 772 C CA . PRO A 1 91 ? 2.250 -7.879 22.709 1.00 77.19 91 PRO A CA 1
ATOM 773 C C . PRO A 1 91 ? 3.132 -7.782 21.456 1.00 77.19 91 PRO A C 1
ATOM 775 O O . PRO A 1 91 ? 4.307 -7.427 21.510 1.00 77.19 91 PRO A O 1
ATOM 778 N N . CYS A 1 92 ? 2.535 -8.032 20.292 1.00 81.06 92 CYS A N 1
ATOM 779 C CA . CYS A 1 92 ? 3.188 -7.870 18.995 1.00 81.06 92 CYS A CA 1
ATOM 780 C C . CYS A 1 92 ? 2.986 -6.443 18.460 1.00 81.06 92 CYS A C 1
ATOM 782 O O . CYS A 1 92 ? 1.874 -6.056 18.076 1.00 81.06 92 CYS A O 1
ATOM 784 N N . TYR A 1 93 ? 4.060 -5.659 18.381 1.00 82.38 93 TYR A N 1
ATOM 785 C CA . TYR A 1 93 ? 4.026 -4.287 17.869 1.00 82.38 93 TYR A CA 1
ATOM 786 C C . TYR A 1 93 ? 5.252 -3.951 17.025 1.00 82.38 93 TYR A C 1
ATOM 788 O O . TYR A 1 93 ? 6.288 -4.608 17.080 1.00 82.38 93 TYR A O 1
ATOM 796 N N . TRP A 1 94 ? 5.110 -2.918 16.201 1.00 84.19 94 TRP A N 1
ATOM 797 C CA . TRP A 1 94 ? 6.164 -2.400 15.339 1.00 84.19 94 TRP A CA 1
ATOM 798 C C . TRP A 1 94 ? 6.402 -0.934 15.655 1.00 84.19 94 TRP A C 1
ATOM 800 O O . TRP A 1 94 ? 5.447 -0.167 15.755 1.00 84.19 94 TRP A O 1
ATOM 810 N N . VAL A 1 95 ? 7.668 -0.532 15.772 1.00 85.25 95 VAL A N 1
ATOM 811 C CA . VAL A 1 95 ? 8.055 0.873 15.948 1.00 85.25 95 VAL A CA 1
ATOM 812 C C . VAL A 1 95 ? 8.313 1.501 14.583 1.00 85.25 95 VAL A C 1
ATOM 814 O O . VAL A 1 95 ? 9.124 1.011 13.794 1.00 85.25 95 VAL A O 1
ATOM 817 N N . ILE A 1 96 ? 7.639 2.611 14.296 1.00 83.38 96 ILE A N 1
ATOM 818 C CA . ILE A 1 96 ? 7.783 3.306 13.017 1.00 83.38 96 ILE A CA 1
ATOM 819 C C . ILE A 1 96 ? 9.059 4.143 13.034 1.00 83.38 96 ILE A C 1
ATOM 821 O O . ILE A 1 96 ? 9.148 5.140 13.740 1.00 83.38 96 ILE A O 1
ATOM 825 N N . THR A 1 97 ? 10.037 3.787 12.208 1.00 82.75 97 THR A N 1
ATOM 826 C CA . THR A 1 97 ? 11.307 4.529 12.098 1.00 82.75 97 THR A CA 1
ATOM 827 C C . THR A 1 97 ? 11.358 5.434 10.873 1.00 82.75 97 THR A C 1
ATOM 829 O O . THR A 1 97 ? 11.896 6.538 10.926 1.00 82.75 97 THR A O 1
ATOM 832 N N . LYS A 1 98 ? 10.786 4.987 9.752 1.00 81.81 98 LYS A N 1
ATOM 833 C CA . LYS A 1 98 ? 10.767 5.725 8.489 1.00 81.81 98 LYS A CA 1
ATOM 834 C C . LYS A 1 98 ? 9.508 5.396 7.705 1.00 81.81 98 LYS A C 1
ATOM 836 O O . LYS A 1 98 ? 9.153 4.231 7.557 1.00 81.81 98 LYS A O 1
ATOM 841 N N . VAL A 1 99 ? 8.884 6.426 7.143 1.00 80.31 99 VAL A N 1
ATOM 842 C CA . VAL A 1 99 ? 7.693 6.300 6.299 1.00 80.31 99 VAL A CA 1
ATOM 843 C C . VAL A 1 99 ? 8.014 6.856 4.917 1.00 80.31 99 VAL A C 1
ATOM 845 O O . VAL A 1 99 ? 8.528 7.967 4.792 1.00 80.31 99 VAL A O 1
ATOM 848 N N . LYS A 1 100 ? 7.730 6.077 3.871 1.00 82.00 100 LYS A N 1
ATOM 849 C CA . LYS A 1 100 ? 7.769 6.537 2.480 1.00 82.00 100 LYS A CA 1
ATOM 850 C C . LYS A 1 100 ? 6.334 6.575 1.969 1.00 82.00 100 LYS A C 1
ATOM 852 O O . LYS A 1 100 ? 5.749 5.521 1.757 1.00 82.00 100 LYS A O 1
ATOM 857 N N . ALA A 1 101 ? 5.779 7.775 1.835 1.00 77.75 101 ALA A N 1
ATOM 858 C CA . ALA A 1 101 ? 4.401 7.970 1.406 1.00 77.75 101 ALA A CA 1
ATOM 859 C C . ALA A 1 101 ? 4.292 8.092 -0.120 1.00 77.75 101 ALA A C 1
ATOM 861 O O . ALA A 1 101 ? 5.151 8.689 -0.779 1.00 77.75 101 ALA A O 1
ATOM 862 N N . ASP A 1 102 ? 3.196 7.564 -0.656 1.00 78.88 102 ASP A N 1
ATOM 863 C CA . ASP A 1 102 ? 2.771 7.790 -2.032 1.00 78.88 102 ASP A CA 1
ATOM 864 C C . ASP A 1 102 ? 2.081 9.154 -2.129 1.00 78.88 102 ASP A C 1
ATOM 866 O O . ASP A 1 102 ? 0.915 9.318 -1.788 1.00 78.88 102 ASP A O 1
ATOM 870 N N . TYR A 1 103 ? 2.813 10.152 -2.617 1.00 70.31 103 TYR A N 1
ATOM 871 C CA . TYR A 1 103 ? 2.358 11.545 -2.715 1.00 70.31 103 TYR A CA 1
ATOM 872 C C . TYR A 1 103 ? 1.258 11.785 -3.769 1.00 70.31 103 TYR A C 1
ATOM 874 O O . TYR A 1 103 ? 0.684 12.864 -3.817 1.00 70.31 103 TYR A O 1
ATOM 882 N N . MET A 1 104 ? 0.977 10.797 -4.623 1.00 66.12 104 MET A N 1
ATOM 883 C CA . MET A 1 104 ? -0.108 10.828 -5.618 1.00 66.12 104 MET A CA 1
ATOM 884 C C . MET A 1 104 ? -1.398 10.173 -5.103 1.00 66.12 104 MET A C 1
ATOM 886 O O . MET A 1 104 ? -2.354 10.028 -5.859 1.00 66.12 104 MET A O 1
ATOM 890 N N . ALA A 1 105 ? -1.422 9.705 -3.853 1.00 69.56 105 ALA A N 1
ATOM 891 C CA . ALA A 1 105 ? -2.655 9.254 -3.230 1.00 69.56 105 ALA A CA 1
ATOM 892 C C . ALA A 1 105 ? -3.470 10.484 -2.806 1.00 69.56 105 ALA A C 1
ATOM 894 O O . ALA A 1 105 ? -3.037 11.248 -1.945 1.00 69.56 105 ALA A O 1
ATOM 895 N N . GLU A 1 106 ? -4.649 10.669 -3.394 1.00 61.97 106 GLU A N 1
ATOM 896 C CA . GLU A 1 106 ? -5.621 11.628 -2.876 1.00 61.97 106 GLU A CA 1
ATOM 897 C C . GLU A 1 106 ? -6.115 11.123 -1.517 1.00 61.97 106 GLU A C 1
ATOM 899 O O . GLU A 1 106 ? -6.772 10.086 -1.408 1.00 61.97 106 GLU A O 1
ATOM 904 N N . VAL A 1 107 ? -5.746 11.834 -0.453 1.00 57.94 107 VAL A N 1
ATOM 905 C CA . VAL A 1 107 ? -6.316 11.638 0.879 1.00 57.94 107 VAL A CA 1
ATOM 906 C C . VAL A 1 107 ? -7.394 12.708 1.040 1.00 57.94 107 VAL A C 1
ATOM 908 O O . VAL A 1 107 ? -7.079 13.882 0.846 1.00 57.94 107 VAL A O 1
ATOM 911 N N . PRO A 1 108 ? -8.642 12.378 1.414 1.00 42.47 108 PRO A N 1
ATOM 912 C CA . PRO A 1 108 ? -9.585 13.392 1.860 1.00 42.47 108 PRO A CA 1
ATOM 913 C C . PRO A 1 108 ? -9.039 13.962 3.174 1.00 42.47 108 PRO A C 1
ATOM 915 O O . PRO A 1 108 ? -9.112 13.320 4.223 1.00 42.47 108 PRO A O 1
ATOM 918 N N . VAL A 1 109 ? -8.414 15.134 3.114 1.00 41.31 109 VAL A N 1
ATOM 919 C CA . VAL A 1 109 ? -7.940 15.874 4.285 1.00 41.31 109 VAL A CA 1
ATOM 920 C C . VAL A 1 109 ? -8.713 17.175 4.419 1.00 41.31 109 VAL A C 1
ATOM 922 O O . VAL A 1 109 ? -8.827 17.927 3.456 1.00 41.31 109 VAL A O 1
ATOM 925 N N . PRO A 1 110 ? -9.061 17.538 5.658 1.00 39.03 110 PRO A N 1
ATOM 926 C CA . PRO A 1 110 ? -8.807 18.868 6.155 1.00 39.03 110 PRO A CA 1
ATOM 927 C C . PRO A 1 110 ? -7.666 18.755 7.174 1.00 39.03 110 PRO A C 1
ATOM 929 O O . PRO A 1 110 ? -7.892 18.627 8.374 1.00 39.03 110 PRO A O 1
ATOM 932 N N . CYS A 1 111 ? -6.417 18.773 6.711 1.00 34.09 111 CYS A N 1
ATOM 933 C CA . CYS A 1 111 ? -5.262 18.946 7.587 1.00 34.09 111 CYS A CA 1
ATOM 934 C C . CYS A 1 111 ? -4.753 20.375 7.412 1.00 34.09 111 CYS A C 1
ATOM 936 O O . CYS A 1 111 ? -4.039 20.688 6.463 1.00 34.09 111 CYS A O 1
ATOM 938 N N . ARG A 1 112 ? -5.161 21.242 8.346 1.00 31.48 112 ARG A N 1
ATOM 939 C CA . ARG A 1 112 ? -4.535 22.547 8.594 1.00 31.48 112 ARG A CA 1
ATOM 940 C C . ARG A 1 112 ? -3.037 22.346 8.888 1.00 31.48 112 ARG A C 1
ATOM 942 O O . ARG A 1 112 ? -2.696 21.401 9.602 1.00 31.48 112 ARG A O 1
ATOM 949 N N . PRO A 1 113 ? -2.148 23.22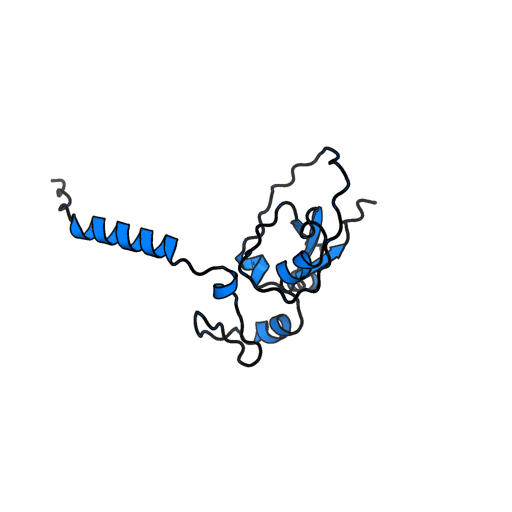5 8.401 1.00 38.72 113 PRO A N 1
ATOM 950 C CA . PRO A 1 113 ? -0.724 23.130 8.694 1.00 38.72 113 PRO A CA 1
ATOM 951 C C . PRO A 1 113 ? -0.451 23.511 10.157 1.00 38.72 113 PRO A C 1
ATOM 953 O O . PRO A 1 113 ? -0.790 24.610 10.590 1.00 38.72 113 PRO A O 1
ATOM 956 N N . ALA A 1 114 ? 0.174 22.608 10.917 1.00 35.00 114 ALA A N 1
ATOM 957 C CA . ALA A 1 114 ? 0.783 22.925 12.207 1.00 35.00 114 ALA A CA 1
ATOM 958 C C . ALA A 1 114 ? 2.269 23.261 11.995 1.00 35.00 114 ALA A C 1
ATOM 960 O O . ALA A 1 114 ? 2.986 22.530 11.308 1.00 35.00 114 ALA A O 1
ATOM 961 N N . ALA A 1 115 ? 2.695 24.393 12.557 1.00 31.94 115 ALA A N 1
ATOM 962 C CA . ALA A 1 115 ? 4.018 24.996 12.407 1.00 31.94 115 ALA A CA 1
ATOM 963 C C . ALA A 1 115 ? 5.171 24.113 12.946 1.00 31.94 115 ALA A C 1
ATOM 965 O O . ALA A 1 115 ? 4.953 23.293 13.842 1.00 31.94 115 ALA A O 1
ATOM 966 N N . PRO A 1 116 ? 6.411 24.277 12.439 1.00 42.47 116 PRO A N 1
ATOM 967 C CA . PRO A 1 116 ? 7.554 23.481 12.868 1.00 42.47 116 PRO A CA 1
ATOM 968 C C . PRO A 1 116 ? 8.225 24.080 14.115 1.00 42.47 116 PRO A C 1
ATOM 970 O O . PRO A 1 116 ? 8.613 25.243 14.124 1.00 42.47 116 PRO A O 1
ATOM 973 N N . GLY A 1 117 ? 8.439 23.264 15.147 1.00 31.59 117 GLY A N 1
ATOM 974 C CA . GLY A 1 117 ? 9.287 23.613 16.287 1.00 31.59 117 GLY A CA 1
ATOM 975 C C . GLY A 1 117 ? 9.732 22.368 17.053 1.00 31.59 117 GLY A C 1
ATOM 976 O O . GLY A 1 117 ? 8.894 21.568 17.461 1.00 31.59 117 GLY A O 1
ATOM 977 N N . GLY A 1 118 ? 11.046 22.193 17.229 1.00 29.92 118 GLY A N 1
ATOM 978 C CA . GLY A 1 118 ? 11.629 21.221 18.165 1.00 29.92 118 GLY A CA 1
ATOM 979 C C . GLY A 1 118 ? 12.725 20.326 17.577 1.00 29.92 118 GLY A C 1
ATOM 980 O O . GLY A 1 118 ? 12.440 19.384 16.838 1.00 29.92 118 GLY A O 1
ATOM 981 N N . ALA A 1 119 ? 13.973 20.633 17.943 1.00 30.67 119 ALA A N 1
ATOM 982 C CA . ALA A 1 119 ? 15.222 19.945 17.597 1.00 30.67 119 ALA A CA 1
ATOM 983 C C . ALA A 1 119 ? 15.315 18.488 18.132 1.00 30.67 119 ALA A C 1
ATOM 985 O O . ALA A 1 119 ? 14.575 18.127 19.048 1.00 30.67 119 ALA A O 1
ATOM 986 N N . PRO A 1 120 ? 16.209 17.634 17.585 1.00 37.22 120 PRO A N 1
ATOM 987 C CA . PRO A 1 120 ? 16.286 16.216 17.948 1.00 37.22 120 PRO A CA 1
ATOM 988 C C . PRO A 1 120 ? 17.207 15.935 19.151 1.00 37.22 120 PRO A C 1
ATOM 990 O O . PRO A 1 120 ? 18.347 16.394 19.190 1.00 37.22 120 PRO A O 1
ATOM 993 N N . ALA A 1 121 ? 16.746 15.094 20.082 1.00 29.86 121 ALA A N 1
ATOM 994 C CA . ALA A 1 121 ? 17.571 14.470 21.121 1.00 29.86 121 ALA A CA 1
ATOM 995 C C . ALA A 1 121 ? 18.113 13.098 20.656 1.00 29.86 121 ALA A C 1
ATOM 997 O O . ALA A 1 121 ? 17.465 12.386 19.886 1.00 29.86 121 ALA A O 1
ATOM 998 N N . ARG A 1 122 ? 19.329 12.754 21.102 1.00 31.52 122 ARG A N 1
ATOM 999 C CA . ARG A 1 122 ? 20.136 11.589 20.690 1.00 31.52 122 ARG A CA 1
ATOM 1000 C C . ARG A 1 122 ? 19.919 10.346 21.580 1.00 31.52 122 ARG A C 1
ATOM 1002 O O . ARG A 1 122 ? 20.073 10.469 22.784 1.00 31.52 122 ARG A O 1
ATOM 1009 N N . HIS A 1 123 ? 19.768 9.187 20.911 1.00 34.56 123 HIS A N 1
ATOM 1010 C CA . HIS A 1 123 ? 20.225 7.803 21.234 1.00 34.56 123 HIS A CA 1
ATOM 1011 C C . HIS A 1 123 ? 19.762 7.094 22.536 1.00 34.56 123 HIS A C 1
ATOM 1013 O O . HIS A 1 123 ? 19.315 7.773 23.448 1.00 34.56 123 HIS A O 1
ATOM 1019 N N . PRO A 1 124 ? 19.944 5.750 22.701 1.00 55.56 124 PRO A N 1
ATOM 1020 C CA . PRO A 1 124 ? 20.274 4.655 21.758 1.00 55.56 124 PRO A CA 1
ATOM 1021 C C . PRO A 1 124 ? 19.314 3.431 21.852 1.00 55.56 124 PRO A C 1
ATOM 1023 O O . PRO A 1 124 ? 18.573 3.291 22.811 1.00 55.56 124 PRO A O 1
ATOM 1026 N N . ALA A 1 125 ? 19.366 2.523 20.867 1.00 28.00 125 ALA A N 1
ATOM 1027 C CA . ALA A 1 125 ? 19.318 1.051 21.013 1.00 28.00 125 ALA A CA 1
ATOM 1028 C C . ALA A 1 125 ? 18.950 0.425 19.661 1.00 28.00 125 ALA A C 1
ATOM 1030 O O . ALA A 1 125 ? 17.844 0.577 19.142 1.00 28.00 125 ALA A O 1
ATOM 1031 N N . ALA A 1 126 ? 19.921 -0.263 19.069 1.00 33.25 126 ALA A N 1
ATOM 1032 C CA . ALA A 1 126 ? 19.751 -1.014 17.842 1.00 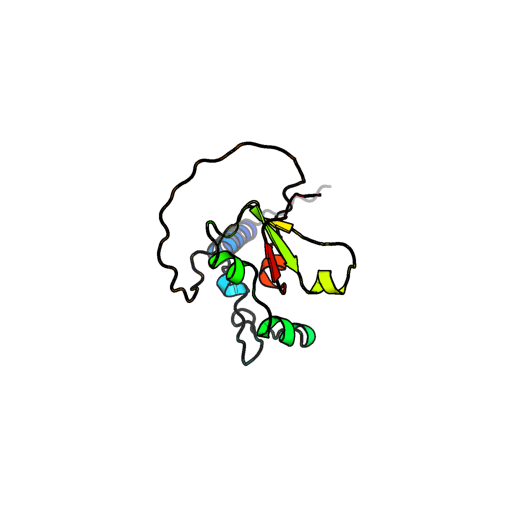33.25 126 ALA A CA 1
ATOM 1033 C C . ALA A 1 126 ? 18.830 -2.215 18.096 1.00 33.25 126 ALA A C 1
ATOM 1035 O O . ALA A 1 126 ? 19.261 -3.245 18.598 1.00 33.25 126 ALA A O 1
ATOM 1036 N N . THR A 1 127 ? 17.567 -2.091 17.703 1.00 34.94 127 THR A N 1
ATOM 1037 C CA . THR A 1 127 ? 16.774 -3.247 17.279 1.00 34.94 127 THR A CA 1
ATOM 1038 C C . THR A 1 127 ? 16.674 -3.128 15.767 1.00 34.94 127 THR A C 1
ATOM 1040 O O . THR A 1 127 ? 16.371 -2.043 15.268 1.00 34.94 127 THR A O 1
ATOM 1043 N N . HIS A 1 128 ? 17.040 -4.188 15.040 1.00 34.75 128 HIS A N 1
ATOM 1044 C CA . HIS A 1 128 ? 17.090 -4.215 13.576 1.00 34.75 128 HIS A CA 1
ATOM 1045 C C . HIS A 1 128 ? 15.954 -3.388 12.950 1.00 34.75 128 HIS A C 1
ATOM 1047 O O . HIS A 1 128 ? 14.799 -3.607 13.321 1.00 34.75 128 HIS A O 1
ATOM 1053 N N . PRO A 1 129 ? 16.232 -2.453 12.016 1.00 37.34 129 PRO A N 1
ATOM 1054 C CA . PRO A 1 129 ? 15.186 -1.677 11.366 1.00 37.34 129 PRO A CA 1
ATOM 1055 C C . PRO A 1 129 ? 14.350 -2.621 10.499 1.00 37.34 129 PRO A C 1
ATOM 1057 O O . PRO A 1 129 ? 14.644 -2.840 9.325 1.00 37.34 129 PRO A O 1
ATOM 1060 N N . GLN A 1 130 ? 13.313 -3.214 11.087 1.00 44.28 130 GLN A N 1
ATOM 1061 C CA . GLN A 1 130 ? 12.335 -3.995 10.355 1.00 44.28 130 GLN A CA 1
ATOM 1062 C C . GLN A 1 130 ? 11.528 -3.004 9.516 1.00 44.28 130 GLN A C 1
ATOM 1064 O O . GLN A 1 130 ? 10.635 -2.310 9.999 1.00 44.28 130 GLN A O 1
ATOM 1069 N N . GLN A 1 131 ? 11.901 -2.871 8.243 1.00 52.91 131 GLN A N 1
ATOM 1070 C CA . GLN A 1 131 ? 11.057 -2.194 7.268 1.00 52.91 131 GLN A CA 1
ATOM 1071 C C . GLN A 1 131 ? 9.746 -2.961 7.190 1.00 52.91 131 GLN A C 1
ATOM 1073 O O . GLN A 1 131 ? 9.765 -4.149 6.877 1.00 52.91 131 GLN A O 1
ATOM 1078 N N . ILE A 1 132 ? 8.618 -2.291 7.449 1.00 55.41 132 ILE A N 1
ATOM 1079 C CA . ILE A 1 132 ? 7.301 -2.889 7.206 1.00 55.41 132 ILE A CA 1
ATOM 1080 C C . ILE A 1 132 ? 7.238 -3.183 5.715 1.00 55.41 132 ILE A C 1
ATOM 1082 O O . ILE A 1 132 ? 7.263 -2.235 4.922 1.00 55.41 132 ILE A O 1
ATOM 1086 N N . PRO A 1 133 ? 7.193 -4.461 5.293 1.00 54.06 133 PRO A N 1
ATOM 1087 C CA . PRO A 1 133 ? 7.037 -4.759 3.886 1.00 54.06 133 PRO A CA 1
ATOM 1088 C C . PRO A 1 133 ? 5.727 -4.115 3.433 1.00 54.06 133 PRO A C 1
ATOM 1090 O O . PRO A 1 133 ? 4.705 -4.265 4.103 1.00 54.06 133 PRO A O 1
ATOM 1093 N N . LEU A 1 134 ? 5.745 -3.405 2.301 1.00 51.22 134 LEU A N 1
ATOM 1094 C CA . LEU A 1 134 ? 4.581 -2.669 1.775 1.00 51.22 134 LEU A CA 1
ATOM 1095 C C . LEU A 1 134 ? 3.317 -3.545 1.693 1.00 51.22 134 LEU A C 1
ATOM 1097 O O . LEU A 1 134 ? 2.208 -3.073 1.916 1.00 51.22 134 LEU A O 1
ATOM 1101 N N . PHE A 1 135 ? 3.493 -4.851 1.470 1.00 41.81 135 PHE A N 1
ATOM 1102 C CA . PHE A 1 135 ? 2.417 -5.837 1.506 1.00 41.81 135 PHE A CA 1
ATOM 1103 C C . PHE A 1 135 ? 1.676 -5.900 2.854 1.00 41.81 135 PHE A C 1
ATOM 1105 O O . PHE A 1 135 ? 0.467 -6.072 2.884 1.00 41.81 135 PHE A O 1
ATOM 1112 N N . PHE A 1 136 ? 2.354 -5.738 3.987 1.00 47.38 136 PHE A N 1
ATOM 1113 C CA . PHE A 1 136 ? 1.695 -5.759 5.293 1.00 47.38 136 PHE A CA 1
ATOM 1114 C C . PHE A 1 136 ? 1.064 -4.411 5.650 1.00 47.38 136 PHE A C 1
ATOM 1116 O O . PHE A 1 136 ? -0.013 -4.386 6.248 1.00 47.38 136 PHE A O 1
ATOM 1123 N N . ALA A 1 137 ? 1.680 -3.301 5.235 1.00 56.69 137 ALA A N 1
ATOM 1124 C CA . ALA A 1 137 ? 1.166 -1.948 5.465 1.00 56.69 137 ALA A CA 1
ATOM 1125 C C . ALA A 1 137 ? -0.203 -1.703 4.793 1.00 56.69 137 ALA A C 1
ATOM 1127 O O . ALA A 1 137 ? -1.048 -0.992 5.336 1.00 56.69 137 ALA A O 1
ATOM 1128 N N . GLU A 1 138 ? -0.432 -2.331 3.639 1.00 57.59 138 GLU A N 1
ATOM 1129 C CA . GLU A 1 138 ? -1.582 -2.079 2.756 1.00 57.59 138 GLU A CA 1
ATOM 1130 C C . GLU A 1 138 ? -2.762 -3.048 2.962 1.00 57.59 138 GLU A C 1
ATOM 1132 O O . GLU A 1 138 ? -3.889 -2.739 2.579 1.00 57.59 138 GLU A O 1
ATOM 1137 N N . TYR A 1 139 ? -2.521 -4.221 3.562 1.00 56.50 139 TYR A N 1
ATOM 1138 C CA . TYR A 1 139 ? -3.509 -5.311 3.685 1.00 56.50 139 TYR A CA 1
ATOM 1139 C C . TYR A 1 139 ? -3.900 -5.639 5.130 1.00 56.50 139 TYR A C 1
ATOM 1141 O O . TYR A 1 139 ? -4.671 -6.565 5.368 1.00 56.50 139 TYR A O 1
ATOM 1149 N N . GLY A 1 140 ? -3.322 -4.950 6.113 1.00 58.19 140 GLY A N 1
ATOM 1150 C CA . GLY A 1 140 ? -3.573 -5.219 7.523 1.00 58.19 140 GLY A CA 1
ATOM 1151 C C . GLY A 1 140 ? -4.666 -4.337 8.124 1.00 58.19 140 GLY A C 1
ATOM 1152 O O . GLY A 1 140 ? -4.679 -3.144 7.839 1.00 58.19 140 GLY A O 1
ATOM 1153 N N . PRO A 1 141 ? -5.519 -4.879 9.005 1.00 67.62 141 PRO A N 1
ATOM 1154 C CA . PRO A 1 141 ? -6.263 -4.071 9.962 1.00 67.62 141 PRO A CA 1
ATOM 1155 C C . PRO A 1 141 ? -5.286 -3.525 11.009 1.00 67.62 141 PRO A C 1
ATOM 1157 O O . PRO A 1 141 ? -4.846 -4.253 11.908 1.00 67.62 141 PRO A O 1
ATOM 1160 N N . TRP A 1 142 ? -4.867 -2.271 10.835 1.00 68.00 142 TRP A N 1
ATOM 1161 C CA . TRP A 1 142 ? -3.868 -1.637 11.694 1.00 68.00 142 TRP A CA 1
ATOM 1162 C C . TRP A 1 142 ? -4.529 -0.865 12.826 1.00 68.00 142 TRP A C 1
ATOM 1164 O O . TRP A 1 142 ? -5.570 -0.234 12.654 1.00 68.00 142 TRP A O 1
ATOM 1174 N N . LYS A 1 143 ? -3.876 -0.879 13.984 1.00 69.62 143 LYS A N 1
ATOM 1175 C CA . LYS A 1 143 ? -4.224 -0.048 15.133 1.00 69.62 143 LYS A CA 1
ATOM 1176 C C . LYS A 1 143 ? -2.973 0.683 15.596 1.00 69.62 143 LYS A C 1
ATOM 1178 O O . LYS A 1 143 ? -1.911 0.077 15.743 1.00 69.62 143 LYS A O 1
ATOM 1183 N N . SER A 1 144 ? -3.084 1.991 15.802 1.00 68.44 144 SER A N 1
ATOM 1184 C CA . SER A 1 144 ? -2.036 2.751 16.477 1.00 68.44 144 SER A CA 1
ATOM 1185 C C . SER A 1 144 ? -2.168 2.519 17.972 1.00 68.44 144 SER A C 1
ATOM 1187 O O . SER A 1 144 ? -3.178 2.907 18.561 1.00 68.44 144 SER A O 1
ATOM 1189 N N . LEU A 1 145 ? -1.155 1.908 18.569 1.00 58.81 145 LEU A N 1
ATOM 1190 C CA . LEU A 1 145 ? -0.958 2.026 20.003 1.00 58.81 145 LEU A CA 1
ATOM 1191 C C . LEU A 1 145 ? -0.292 3.397 20.221 1.00 58.81 145 LEU A C 1
ATOM 1193 O O . LEU A 1 145 ? 0.280 3.975 19.292 1.00 58.81 145 LEU A O 1
ATOM 1197 N N . GLY A 1 146 ? -0.475 4.011 21.384 1.00 58.03 146 GLY A N 1
ATOM 1198 C CA . GLY A 1 146 ? 0.112 5.320 21.678 1.00 58.03 146 GLY A CA 1
ATOM 1199 C C . GLY A 1 146 ? 1.646 5.313 21.610 1.00 58.03 146 GLY A C 1
ATOM 1200 O O . GLY A 1 146 ? 2.282 4.381 21.107 1.00 58.03 146 GLY A O 1
ATOM 1201 N N . LEU A 1 147 ? 2.275 6.369 22.134 1.00 47.34 147 LEU A N 1
ATOM 1202 C CA . LEU A 1 147 ? 3.687 6.243 22.503 1.00 47.34 147 LEU A CA 1
ATOM 1203 C C . LEU A 1 147 ? 3.820 4.984 23.381 1.00 47.34 147 LEU A C 1
ATOM 1205 O O . LEU A 1 147 ? 2.951 4.777 24.229 1.00 47.34 147 LEU A O 1
ATOM 1209 N N . PRO A 1 148 ? 4.829 4.124 23.172 1.00 45.00 148 PRO A N 1
ATOM 1210 C CA . PRO A 1 148 ? 5.120 3.123 24.176 1.00 45.00 148 PRO A CA 1
ATOM 1211 C C . PRO A 1 148 ? 5.477 3.901 25.440 1.00 45.00 148 PRO A C 1
ATOM 1213 O O . PRO A 1 148 ? 6.483 4.614 25.457 1.00 45.00 148 PRO A O 1
ATOM 1216 N N . ASP A 1 149 ? 4.633 3.817 26.465 1.00 37.94 149 ASP A N 1
ATOM 1217 C CA . ASP A 1 149 ? 5.049 4.181 27.809 1.00 37.94 149 ASP A CA 1
ATOM 1218 C C . ASP A 1 149 ? 6.166 3.203 28.171 1.00 37.94 149 ASP A C 1
ATOM 1220 O O . ASP A 1 149 ? 5.939 2.074 28.601 1.00 37.94 149 ASP A O 1
ATOM 1224 N N . LEU A 1 150 ? 7.403 3.630 27.919 1.00 40.62 150 LEU A N 1
ATOM 1225 C CA . LEU A 1 150 ? 8.626 3.028 28.436 1.00 40.62 150 LEU A CA 1
ATOM 1226 C C . LEU A 1 150 ? 8.715 3.324 29.941 1.00 40.62 150 LEU A C 1
ATOM 1228 O O . LEU A 1 150 ? 9.653 3.966 30.406 1.00 40.62 150 LEU A O 1
ATOM 1232 N N . GLN A 1 151 ? 7.701 2.903 30.694 1.00 39.88 151 GLN A N 1
ATOM 1233 C CA . GLN A 1 151 ? 7.714 2.866 32.148 1.00 39.88 151 GLN A CA 1
ATOM 1234 C C . GLN A 1 151 ? 7.099 1.554 32.628 1.00 39.88 151 GLN A C 1
ATOM 1236 O O . GLN A 1 151 ? 5.910 1.469 32.931 1.00 39.88 151 GLN A O 1
ATOM 1241 N N . ARG A 1 152 ? 7.951 0.534 32.708 1.00 33.53 152 ARG A N 1
ATOM 1242 C CA . ARG A 1 152 ? 8.181 -0.238 33.931 1.00 33.53 152 ARG A CA 1
ATOM 1243 C C . ARG A 1 152 ? 9.526 -0.938 33.842 1.00 33.53 152 ARG A C 1
ATOM 1245 O O . ARG A 1 152 ? 9.810 -1.505 32.767 1.00 33.53 152 ARG A O 1
#

Foldseek 3Di:
DDDDPDDDVVVVVVVVVVVVCCVVVVDDPLLQLDADLVQCARPVVRDHDDPVLNVLVVPFDFLQLVQVVDPPSQQQFKKDFPVCVVVDPDDDIDHHHDDDDDPPRDDPDPDDDDDDDDDDDDDDDDDDNPDPPVVPRRRTRMDTDGRPPPDD

Secondary structure (DSSP, 8-state):
---PPPP-HHHHHHHHHHHHHHHHTPPPHHHHH--BTTTTB-TTT-PBPPGGGHHHHHHS--HHHHHTTSGGGGTT-EEEEHHHHHH-SS---EE-------TTS------PPPPP--PPPP-----------HHHHHHS-EEE--S-----

Organism: NCBI:txid245042

InterPro domains:
  IPR032053 Small ribosomal subunit protein mS34 [PF16053] (60-106)
  IPR032053 Small ribosomal subunit protein mS34 [PTHR28589] (1-106)

pLDDT: mean 72.24, std 20.44, range [28.0, 95.88]

Radius of gyration: 21.57 Å; chains: 1; bounding box: 52×54×65 Å

Sequence (152 aa):
MARKKLHRPIAAMAKKIREYRALKDRPRDSQRFAVNYETMRRPLTQKRLPVRAWEDVRNENRLFALLCRQPRFGVGRTVTRKSWLWAHDEPCYWVITKVKADYMAEVPVPCRPAAPGGAPARHPAATHPQQIPLFFAEYGPWKSLGLPDLQR